Protein AF-A0A7C3BN04-F1 (afdb_monomer_lite)

Secondary structure (DSSP, 8-state):
-EE-TTS-EEEEEEEEETTEEEEEEEEEPPHHHH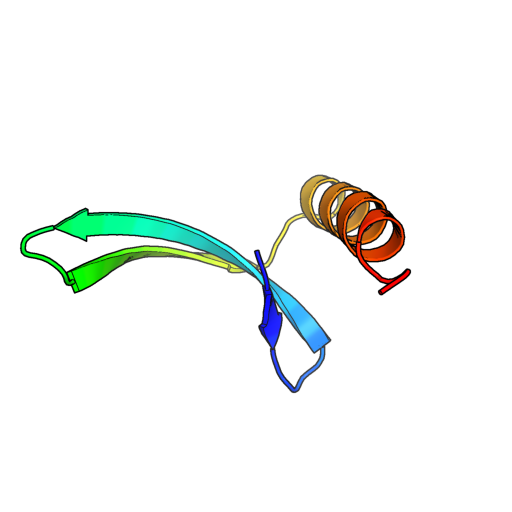HHHHHHHHHH---

Structure (mmCIF, N/CA/C/O backbone):
data_AF-A0A7C3BN04-F1
#
_entry.id   AF-A0A7C3BN04-F1
#
loop_
_atom_site.group_PDB
_atom_site.id
_atom_site.type_symbol
_atom_site.label_atom_id
_atom_site.label_alt_id
_atom_site.label_comp_id
_atom_site.label_asym_id
_atom_site.label_entity_id
_atom_site.label_seq_id
_atom_site.pdbx_PDB_ins_code
_atom_site.Cartn_x
_atom_site.Cartn_y
_atom_site.Cartn_z
_atom_site.occupancy
_atom_site.B_iso_or_equiv
_atom_site.auth_seq_id
_atom_site.auth_comp_id
_atom_site.auth_asym_id
_atom_site.auth_atom_id
_atom_site.pdbx_PDB_model_num
ATOM 1 N N . MET A 1 1 ? 1.670 -5.173 -0.113 1.00 68.69 1 MET A N 1
ATOM 2 C CA . MET A 1 1 ? 2.241 -5.229 -1.475 1.00 68.69 1 MET A CA 1
ATOM 3 C C . MET A 1 1 ? 1.898 -6.590 -2.036 1.00 68.69 1 MET A C 1
ATOM 5 O O . MET A 1 1 ? 2.162 -7.565 -1.343 1.00 68.69 1 MET A O 1
ATOM 9 N N . GLY A 1 2 ? 1.264 -6.656 -3.200 1.00 71.88 2 GLY A N 1
ATOM 10 C CA . GLY A 1 2 ? 0.800 -7.923 -3.763 1.00 71.88 2 GLY A CA 1
ATOM 11 C C . GLY A 1 2 ? 0.764 -7.879 -5.281 1.00 71.88 2 GLY A C 1
ATOM 12 O O . GLY A 1 2 ? 0.709 -6.797 -5.870 1.00 71.88 2 GLY A O 1
ATOM 13 N N . GLN A 1 3 ? 0.823 -9.057 -5.887 1.00 76.25 3 GLN A N 1
ATOM 14 C CA . GLN A 1 3 ? 0.655 -9.253 -7.317 1.00 76.25 3 GLN A CA 1
ATOM 15 C C . GLN A 1 3 ? -0.783 -9.710 -7.569 1.00 76.25 3 GLN A C 1
ATOM 17 O O . GLN A 1 3 ? -1.294 -10.574 -6.862 1.00 76.25 3 GLN A O 1
ATOM 22 N N . THR A 1 4 ? -1.458 -9.084 -8.527 1.00 76.38 4 THR A N 1
ATOM 23 C CA . THR A 1 4 ? -2.753 -9.581 -9.021 1.00 76.38 4 THR A CA 1
ATOM 24 C C . THR A 1 4 ? -2.541 -10.798 -9.919 1.00 76.38 4 THR A C 1
ATOM 26 O O . THR A 1 4 ? -1.457 -10.955 -10.476 1.00 76.38 4 THR A O 1
ATOM 29 N N . ASP A 1 5 ? -3.592 -11.576 -10.176 1.00 76.62 5 ASP A N 1
ATOM 30 C CA . ASP A 1 5 ? -3.551 -12.723 -11.104 1.00 76.62 5 ASP A CA 1
ATOM 31 C C . ASP A 1 5 ? -3.126 -12.344 -12.536 1.00 76.62 5 ASP A C 1
ATOM 33 O O . ASP A 1 5 ? -2.721 -13.190 -13.324 1.00 76.62 5 ASP A O 1
ATOM 37 N N . ARG A 1 6 ? -3.193 -11.051 -12.882 1.00 80.31 6 ARG A N 1
ATOM 38 C CA . ARG A 1 6 ? -2.714 -10.485 -14.156 1.00 80.31 6 ARG A CA 1
ATOM 39 C C . ARG A 1 6 ? -1.302 -9.907 -14.058 1.00 80.31 6 ARG A C 1
ATOM 41 O O . ARG A 1 6 ? -0.977 -8.951 -14.753 1.00 80.31 6 ARG A O 1
ATOM 48 N N . GLU A 1 7 ? -0.514 -10.389 -13.108 1.00 77.00 7 GLU A N 1
ATOM 49 C CA . GLU A 1 7 ? 0.861 -9.976 -12.822 1.00 77.00 7 GLU A CA 1
ATOM 50 C C . GLU A 1 7 ? 1.070 -8.502 -12.430 1.00 77.00 7 GLU A C 1
ATOM 52 O O . GLU A 1 7 ? 2.203 -8.072 -12.206 1.00 77.00 7 GLU A O 1
ATOM 57 N N . ARG A 1 8 ? 0.005 -7.706 -12.273 1.00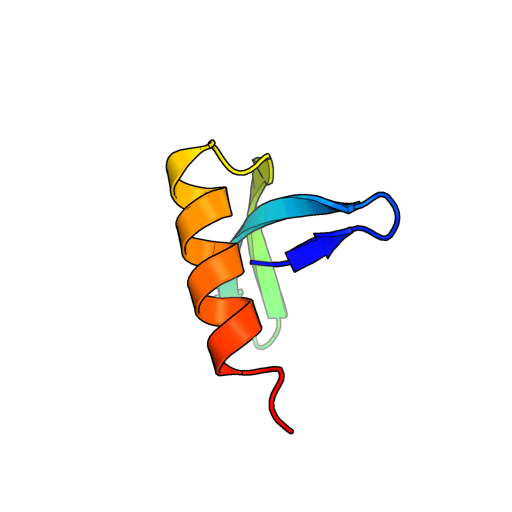 80.88 8 ARG A N 1
ATOM 58 C CA . ARG A 1 8 ? 0.139 -6.299 -11.866 1.00 80.88 8 ARG A CA 1
ATOM 59 C C . ARG A 1 8 ? 0.553 -6.193 -10.406 1.00 80.88 8 ARG A C 1
ATOM 61 O O . ARG A 1 8 ? -0.110 -6.753 -9.532 1.00 80.88 8 ARG A O 1
ATOM 68 N N . LEU A 1 9 ? 1.606 -5.421 -10.153 1.00 84.62 9 LEU A N 1
ATOM 69 C CA . LEU A 1 9 ? 2.082 -5.109 -8.811 1.00 84.62 9 LEU A CA 1
ATOM 70 C C . LEU A 1 9 ? 1.314 -3.922 -8.230 1.00 84.62 9 LEU A C 1
ATOM 72 O O . LEU A 1 9 ? 1.381 -2.807 -8.751 1.00 84.62 9 LEU A O 1
ATOM 76 N N . LEU A 1 10 ? 0.628 -4.158 -7.113 1.00 88.25 10 LEU A N 1
ATOM 77 C CA . LEU A 1 10 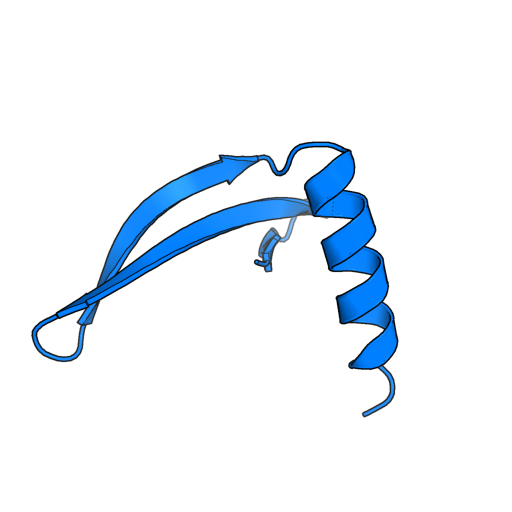? -0.166 -3.147 -6.425 1.00 88.25 10 LEU A CA 1
ATOM 78 C C . LEU A 1 10 ? 0.462 -2.733 -5.095 1.00 88.25 10 LEU A C 1
ATOM 80 O O . LEU A 1 10 ? 0.804 -3.552 -4.228 1.00 88.25 10 LEU A O 1
ATOM 84 N N . PHE A 1 11 ? 0.551 -1.419 -4.910 1.00 89.25 11 PHE A N 1
ATOM 85 C CA . PHE A 1 11 ? 0.760 -0.813 -3.609 1.00 89.25 11 PHE A CA 1
ATOM 86 C C . PHE A 1 11 ? -0.597 -0.628 -2.930 1.00 89.25 11 PHE A C 1
ATOM 88 O O . PHE A 1 11 ? -1.491 0.016 -3.480 1.00 89.25 11 PHE A O 1
ATOM 95 N N . ILE A 1 12 ? -0.732 -1.185 -1.725 1.00 92.06 12 ILE A N 1
ATOM 96 C CA . ILE A 1 12 ? -1.940 -1.071 -0.906 1.00 92.06 12 ILE A CA 1
ATOM 97 C C . ILE A 1 12 ? -1.539 -0.472 0.438 1.00 92.06 12 ILE A C 1
ATOM 99 O O . ILE A 1 12 ? -0.739 -1.069 1.161 1.00 92.06 12 ILE A O 1
ATOM 103 N N . ALA A 1 13 ? -2.107 0.686 0.763 1.00 93.06 13 ALA A N 1
ATOM 104 C CA . ALA A 1 13 ? -2.071 1.269 2.097 1.00 93.06 13 ALA A CA 1
ATOM 105 C C . ALA A 1 13 ? -3.426 1.033 2.764 1.00 93.06 13 ALA A C 1
ATOM 107 O O . ALA A 1 13 ? -4.470 1.335 2.182 1.00 93.06 13 ALA A O 1
ATOM 108 N N . PHE A 1 14 ? -3.420 0.489 3.976 1.00 95.44 14 PHE A N 1
ATOM 109 C CA . PHE A 1 14 ? 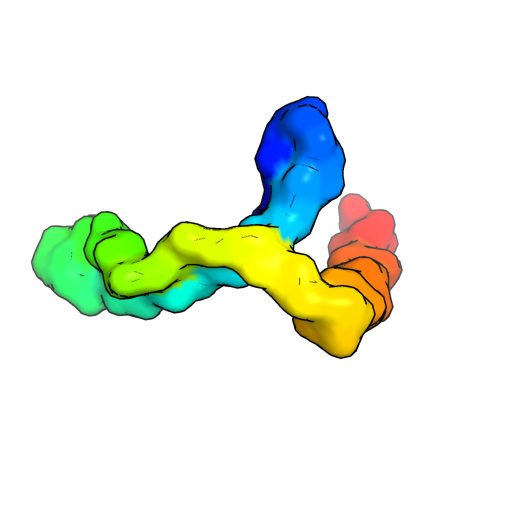-4.632 0.170 4.720 1.00 95.44 14 PHE A CA 1
ATOM 110 C C . PHE A 1 14 ? -4.416 0.369 6.216 1.00 95.44 14 PHE A C 1
ATOM 112 O O . PHE A 1 14 ? -3.283 0.423 6.694 1.00 95.44 14 PHE A O 1
ATOM 119 N N . THR A 1 15 ? -5.516 0.450 6.948 1.00 96.94 15 THR A N 1
ATOM 120 C CA . THR A 1 15 ? -5.532 0.406 8.410 1.00 96.94 15 THR A CA 1
ATOM 121 C C . THR A 1 15 ? -6.387 -0.752 8.890 1.00 96.94 15 THR A C 1
ATOM 123 O O . THR A 1 15 ? -7.231 -1.268 8.154 1.00 96.94 15 THR A O 1
ATOM 126 N N . ILE A 1 16 ? -6.160 -1.170 10.132 1.00 96.56 16 ILE A N 1
ATOM 127 C CA . ILE A 1 16 ? -7.047 -2.091 10.838 1.00 96.56 16 ILE A CA 1
ATOM 128 C C . ILE A 1 16 ? -7.900 -1.248 11.780 1.00 96.56 16 ILE A C 1
ATOM 130 O O . ILE A 1 16 ? -7.366 -0.497 12.595 1.00 96.56 16 ILE A O 1
ATOM 134 N N . ARG A 1 17 ? -9.221 -1.346 11.646 1.00 94.94 17 ARG A N 1
ATOM 135 C CA . ARG A 1 17 ? -10.194 -0.671 12.508 1.00 94.94 17 ARG A CA 1
ATOM 136 C C . ARG A 1 17 ? -11.349 -1.623 12.781 1.00 94.94 17 ARG A C 1
ATOM 138 O O . ARG A 1 17 ? -11.850 -2.238 11.846 1.00 94.94 17 ARG A O 1
ATOM 145 N N . ASP A 1 18 ? -11.750 -1.750 14.042 1.00 94.19 18 ASP A N 1
ATOM 146 C CA . ASP A 1 18 ? -12.850 -2.627 14.475 1.00 94.19 18 ASP A CA 1
ATOM 147 C C . ASP A 1 18 ? -12.689 -4.074 13.962 1.00 94.19 18 ASP A C 1
ATOM 149 O O . ASP A 1 18 ? -13.621 -4.678 13.433 1.00 94.19 18 ASP A O 1
ATOM 153 N N . ASN A 1 19 ? -11.463 -4.610 14.046 1.00 93.75 19 ASN A N 1
ATOM 154 C CA . ASN A 1 19 ? -11.056 -5.918 13.506 1.00 93.75 19 ASN A CA 1
ATOM 155 C C . ASN A 1 19 ? -11.287 -6.107 11.994 1.00 93.75 19 ASN A C 1
ATOM 157 O O . ASN A 1 19 ? -11.316 -7.233 11.499 1.00 93.75 19 ASN A O 1
ATOM 161 N N . ARG A 1 20 ? -11.419 -5.017 11.232 1.00 95.00 20 ARG A N 1
ATOM 162 C CA . ARG A 1 20 ? -11.575 -5.034 9.773 1.00 95.00 20 ARG A CA 1
ATOM 163 C C . ARG A 1 20 ? -10.441 -4.283 9.093 1.00 95.00 20 ARG A C 1
ATOM 165 O O . ARG A 1 20 ? -9.940 -3.281 9.600 1.00 95.00 20 ARG A O 1
ATOM 172 N N . ILE A 1 21 ? -10.065 -4.750 7.906 1.00 95.56 21 ILE A N 1
ATOM 173 C CA . ILE A 1 21 ? -9.115 -4.055 7.037 1.00 95.56 21 ILE A CA 1
ATOM 174 C C . ILE A 1 21 ? -9.867 -2.961 6.280 1.00 95.56 21 ILE A C 1
ATOM 176 O O . ILE A 1 21 ? -10.811 -3.242 5.543 1.00 95.56 21 ILE A O 1
ATOM 180 N N . ARG A 1 22 ? -9.428 -1.710 6.422 1.00 95.19 22 ARG A N 1
ATOM 181 C CA . ARG A 1 22 ? -9.895 -0.583 5.613 1.00 95.19 22 ARG A CA 1
ATOM 182 C C . ARG A 1 22 ? -8.797 -0.164 4.651 1.00 95.19 22 ARG A C 1
ATOM 184 O O . ARG A 1 22 ? -7.776 0.379 5.067 1.00 95.19 22 ARG A O 1
ATOM 191 N N . VAL A 1 23 ? -9.027 -0.374 3.361 1.00 93.81 23 VAL A N 1
ATOM 192 C CA . VAL A 1 23 ? -8.131 0.119 2.311 1.00 93.81 23 VAL A CA 1
ATOM 193 C C . VAL A 1 23 ? -8.234 1.645 2.242 1.00 93.81 23 VAL A C 1
ATOM 195 O O . VAL A 1 23 ? -9.325 2.193 2.108 1.00 93.81 23 VAL A O 1
ATOM 198 N N . ILE A 1 24 ? -7.095 2.324 2.365 1.00 95.00 24 ILE A N 1
ATOM 199 C CA . ILE A 1 24 ? -6.963 3.783 2.241 1.00 95.00 24 ILE A CA 1
ATOM 200 C C . ILE A 1 24 ? -6.539 4.146 0.817 1.00 95.00 24 ILE A C 1
ATOM 202 O O . ILE A 1 24 ? -7.032 5.114 0.249 1.00 95.00 2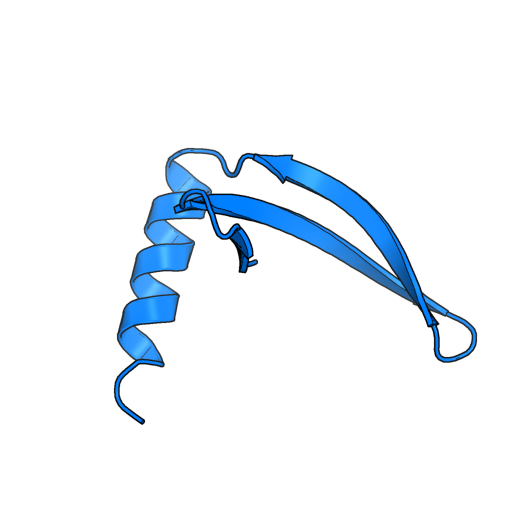4 ILE A O 1
ATOM 206 N N . SER A 1 25 ? -5.633 3.367 0.224 1.00 92.88 25 SER A N 1
ATOM 207 C CA . SER A 1 25 ? -5.176 3.559 -1.151 1.00 92.88 25 SER A CA 1
ATOM 208 C C . SER A 1 25 ? -4.819 2.220 -1.782 1.00 92.88 25 SER A C 1
ATOM 210 O O . SER A 1 25 ? -4.161 1.395 -1.147 1.00 92.88 25 SER A O 1
ATOM 212 N N . ALA A 1 26 ? -5.228 2.032 -3.034 1.00 90.94 26 ALA A N 1
ATOM 213 C CA . ALA A 1 26 ? -4.783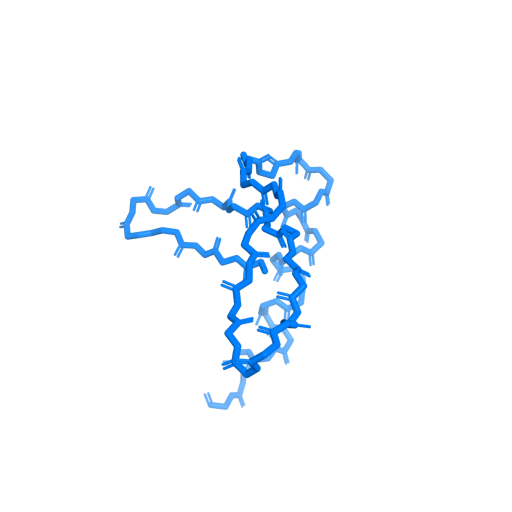 0.953 -3.902 1.00 90.94 26 ALA A CA 1
ATOM 214 C C . ALA A 1 26 ? -4.384 1.568 -5.245 1.00 90.94 26 ALA A C 1
ATOM 216 O O . ALA A 1 26 ? -5.196 2.221 -5.899 1.00 90.94 26 ALA A O 1
ATOM 217 N N . ARG A 1 27 ? -3.121 1.402 -5.631 1.00 90.56 27 ARG A N 1
ATOM 218 C CA . ARG A 1 27 ? -2.583 1.936 -6.887 1.00 90.56 27 ARG A CA 1
ATOM 219 C C . ARG A 1 27 ? -1.525 1.012 -7.462 1.00 90.56 27 ARG A C 1
ATOM 221 O O . ARG A 1 27 ? -0.945 0.202 -6.735 1.00 90.56 27 ARG A O 1
ATOM 228 N N . ASP A 1 28 ? -1.225 1.193 -8.741 1.00 90.19 28 ASP A N 1
ATOM 229 C CA . ASP A 1 28 ? -0.061 0.556 -9.345 1.00 90.19 28 ASP A CA 1
ATOM 230 C C . ASP A 1 28 ? 1.225 1.011 -8.639 1.00 90.19 28 ASP A C 1
ATOM 232 O O . ASP A 1 28 ? 1.386 2.176 -8.238 1.00 90.19 28 ASP A O 1
ATOM 236 N N . MET A 1 29 ? 2.143 0.065 -8.454 1.00 90.88 29 MET A N 1
ATOM 237 C CA . MET A 1 29 ? 3.479 0.379 -7.964 1.00 90.88 29 MET A CA 1
ATOM 238 C C . MET A 1 29 ? 4.257 1.176 -9.005 1.00 90.88 29 MET A C 1
ATOM 240 O O . MET A 1 29 ? 4.227 0.879 -10.199 1.00 90.88 29 MET A O 1
ATOM 244 N N . ASN A 1 30 ? 5.026 2.159 -8.542 1.00 89.38 30 ASN A N 1
ATOM 245 C CA . ASN A 1 30 ? 6.003 2.808 -9.407 1.00 89.38 30 ASN A CA 1
ATOM 246 C C . ASN A 1 30 ? 7.251 1.922 -9.588 1.00 89.38 30 ASN A C 1
ATOM 248 O O . ASN A 1 30 ? 7.522 1.011 -8.808 1.00 89.38 30 ASN A O 1
ATOM 252 N N . ARG A 1 31 ? 8.085 2.229 -10.589 1.00 87.25 31 ARG A N 1
ATOM 253 C CA . ARG A 1 31 ? 9.260 1.409 -10.943 1.00 87.25 31 ARG A CA 1
ATOM 254 C C . ARG A 1 31 ? 10.257 1.198 -9.792 1.00 87.25 31 ARG A C 1
ATOM 256 O O . ARG A 1 31 ? 10.944 0.179 -9.764 1.00 87.25 31 ARG A O 1
ATOM 263 N N . ARG A 1 32 ? 10.379 2.152 -8.861 1.00 89.19 32 ARG A N 1
ATOM 264 C CA . ARG A 1 32 ? 11.266 2.022 -7.689 1.00 89.19 32 ARG A CA 1
ATOM 265 C C . ARG A 1 32 ? 10.658 1.085 -6.642 1.00 89.19 32 ARG A C 1
ATOM 267 O O . ARG A 1 32 ? 11.369 0.242 -6.101 1.00 89.19 32 ARG A O 1
ATOM 274 N N . GLU A 1 33 ? 9.357 1.215 -6.392 1.00 86.00 33 GLU A N 1
ATOM 275 C CA . GLU A 1 33 ? 8.581 0.354 -5.495 1.00 86.00 33 GLU A CA 1
ATOM 276 C C . GLU A 1 33 ? 8.553 -1.094 -5.994 1.00 86.00 33 GLU A C 1
ATOM 278 O O . GLU A 1 33 ? 8.861 -1.990 -5.212 1.00 86.00 33 GLU A O 1
ATOM 283 N N . SER A 1 34 ? 8.312 -1.318 -7.291 1.00 85.56 34 SER A N 1
ATOM 284 C CA . SER A 1 34 ? 8.308 -2.656 -7.899 1.00 85.56 34 SER A CA 1
ATOM 285 C C . SER A 1 34 ? 9.647 -3.377 -7.729 1.00 85.56 34 SER A C 1
ATOM 287 O O . SER A 1 34 ? 9.684 -4.494 -7.223 1.00 85.56 34 SER A O 1
ATOM 289 N N . LYS A 1 35 ? 10.775 -2.713 -8.030 1.00 87.12 35 LYS A N 1
ATOM 290 C CA . LYS A 1 35 ? 12.120 -3.294 -7.831 1.00 87.12 35 LYS A CA 1
ATOM 291 C C . LYS A 1 35 ? 12.385 -3.671 -6.374 1.00 87.12 35 LYS A C 1
ATOM 293 O O . LYS A 1 35 ? 13.021 -4.684 -6.084 1.00 87.12 35 LYS A O 1
ATOM 298 N N . ARG A 1 36 ? 11.932 -2.830 -5.440 1.00 86.44 36 ARG A N 1
ATOM 299 C CA . ARG A 1 36 ? 12.067 -3.095 -4.007 1.00 86.44 36 ARG A CA 1
ATOM 300 C C . ARG A 1 36 ? 11.198 -4.284 -3.595 1.00 86.44 36 ARG A C 1
ATOM 302 O O . ARG A 1 36 ? 11.684 -5.129 -2.848 1.00 86.44 36 ARG A O 1
ATOM 309 N N . TYR A 1 37 ? 9.968 -4.368 -4.102 1.00 84.88 37 TYR A N 1
ATOM 310 C CA . TYR A 1 37 ? 9.078 -5.505 -3.879 1.00 84.88 37 TYR A CA 1
ATOM 311 C C . TYR A 1 37 ? 9.689 -6.808 -4.391 1.00 84.88 37 TYR A C 1
ATOM 313 O O . TYR A 1 37 ? 9.789 -7.751 -3.619 1.00 84.88 37 TYR A O 1
ATOM 321 N N . GLU A 1 38 ? 10.195 -6.844 -5.624 1.00 83.75 38 GLU A N 1
ATOM 322 C CA . GLU A 1 38 ? 10.860 -8.024 -6.193 1.00 83.75 38 GLU A CA 1
ATOM 323 C C . GLU A 1 38 ? 12.053 -8.485 -5.346 1.00 83.75 38 GLU A C 1
ATOM 325 O O . GLU A 1 38 ? 12.209 -9.676 -5.077 1.00 83.75 38 GLU A O 1
ATOM 330 N N . LYS A 1 39 ? 12.888 -7.546 -4.874 1.00 84.00 39 LYS A N 1
ATOM 331 C CA . LYS A 1 39 ? 14.017 -7.867 -3.987 1.00 84.00 39 LYS A CA 1
ATOM 332 C C . LYS A 1 39 ? 13.548 -8.499 -2.675 1.00 84.00 39 LYS A C 1
ATOM 334 O O . LYS A 1 39 ? 14.191 -9.428 -2.190 1.00 84.00 39 LYS A O 1
ATOM 339 N N . TYR A 1 40 ? 12.460 -7.998 -2.090 1.00 82.56 40 TYR A N 1
ATOM 340 C CA . TYR A 1 40 ? 11.883 -8.603 -0.891 1.00 82.56 40 TYR A CA 1
ATOM 341 C C . TYR A 1 40 ? 11.235 -9.954 -1.195 1.00 82.56 40 TYR A C 1
ATOM 343 O O . TYR A 1 40 ? 11.531 -10.910 -0.492 1.00 82.56 40 TYR A O 1
ATOM 351 N N . ALA A 1 41 ? 10.428 -10.069 -2.250 1.00 79.19 41 ALA A N 1
ATOM 352 C CA . ALA A 1 41 ? 9.763 -11.311 -2.637 1.00 79.19 41 ALA A CA 1
ATOM 353 C C . ALA A 1 41 ? 10.772 -12.452 -2.839 1.00 79.19 41 ALA A C 1
ATOM 355 O O . ALA A 1 41 ? 10.622 -13.513 -2.240 1.00 79.19 41 ALA A O 1
ATOM 356 N N . LYS A 1 42 ? 11.878 -12.204 -3.556 1.00 74.56 42 LYS A N 1
ATOM 357 C CA . LYS A 1 42 ? 12.966 -13.186 -3.723 1.00 74.56 42 LYS A CA 1
ATOM 358 C C . LYS A 1 42 ? 13.607 -13.617 -2.403 1.00 74.56 42 LYS A C 1
ATOM 360 O O . LYS A 1 42 ? 14.055 -14.748 -2.286 1.00 74.56 42 LYS A O 1
ATOM 365 N N . ARG A 1 43 ? 13.649 -12.733 -1.402 1.00 74.19 43 ARG A N 1
ATOM 366 C CA . ARG A 1 43 ? 14.217 -13.033 -0.080 1.00 74.19 43 ARG A CA 1
ATOM 367 C C . ARG A 1 43 ? 13.325 -13.961 0.753 1.00 74.19 43 ARG A C 1
ATOM 369 O O . ARG A 1 43 ? 13.850 -14.659 1.611 1.00 74.19 43 ARG A O 1
ATOM 376 N N . TYR A 1 44 ? 12.014 -13.961 0.510 1.00 63.94 44 TYR A N 1
ATOM 377 C CA . TYR A 1 44 ? 11.035 -14.782 1.236 1.00 63.94 44 TYR A CA 1
ATOM 378 C C . TYR A 1 44 ? 10.520 -15.988 0.433 1.00 63.94 44 TYR A C 1
ATOM 380 O O . TYR A 1 44 ? 9.828 -16.821 0.996 1.00 63.94 44 TYR A O 1
ATOM 388 N N . SER A 1 45 ? 10.892 -16.117 -0.845 1.00 59.47 45 SER A N 1
ATOM 389 C CA . SER A 1 45 ? 10.524 -17.242 -1.725 1.00 59.47 45 SER A CA 1
ATOM 390 C C . SER A 1 45 ? 11.374 -18.512 -1.523 1.00 59.47 45 SER A C 1
ATOM 392 O O . SER A 1 45 ? 11.287 -19.427 -2.334 1.00 59.47 45 SER A O 1
ATOM 394 N N . ASN A 1 46 ? 12.208 -18.568 -0.479 1.00 51.22 46 ASN A N 1
ATOM 395 C CA . ASN A 1 46 ? 13.019 -19.742 -0.121 1.00 51.22 46 ASN A CA 1
ATOM 396 C C . ASN A 1 46 ? 12.374 -20.598 0.994 1.00 51.22 46 ASN A C 1
ATOM 398 O O . ASN A 1 46 ? 13.091 -21.249 1.753 1.00 51.22 46 ASN A O 1
ATOM 402 N N . PHE A 1 47 ? 11.043 -20.578 1.104 1.00 45.94 47 PHE A N 1
ATOM 403 C CA . PHE A 1 47 ? 10.262 -21.481 1.953 1.00 45.94 47 PHE A CA 1
ATOM 404 C C . PHE A 1 47 ? 9.283 -22.276 1.099 1.00 45.94 47 PHE A C 1
ATOM 406 O O . PHE A 1 47 ? 8.642 -21.642 0.230 1.00 45.94 47 PHE A O 1
#

Foldseek 3Di:
DDADPVRFDWDWDWDQDPNDTGTPDIDGDDPVRVVVVVVVCVVPVPD

Radius of gyration: 12.45 Å; chains: 1; bounding box: 27×25×29 Å

Sequence (47 aa):
MGQTDRERLLFIAFTIRDNRIRVISARDMNRRESKRYEKYAKRYSNF

pLDDT: mean 84.08, std 11.55, range [45.94, 96.94]